Protein AF-A0A6A5A710-F1 (afdb_monomer)

Secondary structure (DSSP, 8-state):
-HHHHHHHHHHGGGGHHHHHHHHHHHHHHT-HHHHHHHTSPPPPP-SSHHHHHHHHHHHHHTHHHHHHHHHT--TTSPPPPP--HHHHHHHHHHHHHHHHHHHHHHHTT-TT--HHHHHHHHHHHHHHHHHHTT---TT-SHHHHHHHHHHHHTTS---

pLDDT: mean 78.22, std 14.39, range [37.41, 93.62]

Sequence (159 aa):
MALVVRAMTEEIDQGEWIEIVYKLSVYLRAQSNLILSMGVTCLKKTNRWLHLDMVVDFILKYNSRITSYIAHRPNNAAKPPVLTPTFWVITAAVTPAIAHMNRTFVELQDRSLIISQQRGFLDSMLTDLVVLFSIKDARTDVAGMDQLRADEFYKEEEW

Structure (mmCIF, N/CA/C/O backbone):
data_AF-A0A6A5A710-F1
#
_entry.id   AF-A0A6A5A710-F1
#
loop_
_atom_site.group_PDB
_atom_site.id
_atom_site.type_symbol
_atom_site.label_atom_id
_atom_site.label_alt_id
_atom_site.label_comp_id
_atom_site.label_asym_id
_atom_site.label_entity_id
_atom_site.label_seq_id
_atom_site.pdbx_PDB_ins_code
_atom_site.Cartn_x
_atom_site.Cartn_y
_atom_site.Cartn_z
_atom_site.occupancy
_atom_site.B_iso_or_equiv
_atom_site.auth_seq_id
_atom_site.auth_comp_id
_atom_site.auth_asym_id
_atom_site.auth_atom_id
_atom_site.pdbx_PDB_model_num
ATOM 1 N N . MET A 1 1 ? -12.874 10.243 4.323 1.00 55.41 1 MET A N 1
ATOM 2 C CA . MET A 1 1 ? -11.942 9.182 3.870 1.00 55.41 1 MET A CA 1
ATOM 3 C C . MET A 1 1 ? -10.819 9.697 2.975 1.00 55.41 1 MET A C 1
ATOM 5 O O . MET A 1 1 ? -9.692 9.641 3.427 1.00 55.41 1 MET A O 1
ATOM 9 N N . ALA A 1 2 ? -11.058 10.244 1.772 1.00 60.66 2 ALA A N 1
ATOM 10 C CA . ALA A 1 2 ? -9.966 10.640 0.856 1.00 60.66 2 ALA A CA 1
ATOM 11 C C . ALA A 1 2 ? -8.925 11.625 1.447 1.00 60.66 2 ALA A C 1
ATOM 13 O O . ALA A 1 2 ? -7.745 11.512 1.134 1.00 60.66 2 ALA A O 1
ATOM 14 N N . LEU A 1 3 ? -9.343 12.550 2.323 1.00 66.06 3 LEU A N 1
ATOM 15 C CA . LEU A 1 3 ? -8.432 13.462 3.035 1.00 66.06 3 LEU A CA 1
ATOM 16 C C . LEU A 1 3 ? -7.555 12.741 4.070 1.00 66.06 3 LEU A C 1
ATOM 18 O O . LEU A 1 3 ? -6.359 12.991 4.121 1.00 66.06 3 LEU A O 1
ATOM 22 N N . VAL A 1 4 ? -8.134 11.805 4.830 1.00 67.38 4 VAL A N 1
ATOM 23 C CA . VAL A 1 4 ? -7.413 10.983 5.820 1.00 67.38 4 VAL A CA 1
ATOM 24 C C . VAL A 1 4 ? -6.374 10.109 5.123 1.00 67.38 4 VAL A C 1
ATOM 26 O O . VAL A 1 4 ? -5.223 10.092 5.529 1.00 67.38 4 VAL A O 1
ATOM 29 N N . VAL A 1 5 ? -6.754 9.460 4.015 1.00 69.75 5 VAL A N 1
ATOM 30 C CA . VAL A 1 5 ? -5.829 8.670 3.185 1.00 69.75 5 VAL A CA 1
ATOM 31 C C . VAL A 1 5 ? -4.620 9.495 2.778 1.00 69.75 5 VAL A C 1
ATOM 33 O O . VAL A 1 5 ? -3.491 9.055 2.951 1.00 69.75 5 VAL A O 1
ATOM 36 N N . ARG A 1 6 ? -4.876 10.688 2.235 1.00 72.38 6 ARG A N 1
ATOM 37 C CA . ARG A 1 6 ? -3.834 11.572 1.735 1.00 72.38 6 ARG A CA 1
ATOM 38 C C . ARG A 1 6 ? -2.878 11.985 2.853 1.00 72.38 6 ARG A C 1
ATOM 40 O O . ARG A 1 6 ? -1.687 11.752 2.699 1.00 72.38 6 ARG A O 1
ATOM 47 N N . ALA A 1 7 ? -3.409 12.507 3.960 1.00 78.38 7 ALA A N 1
ATOM 48 C CA . ALA A 1 7 ? -2.606 12.937 5.102 1.00 78.38 7 ALA A CA 1
ATOM 49 C C . ALA A 1 7 ? -1.732 11.792 5.640 1.00 78.38 7 ALA A C 1
ATOM 51 O O . ALA A 1 7 ? -0.524 11.940 5.754 1.00 78.38 7 ALA A O 1
ATOM 52 N N . MET A 1 8 ? -2.308 10.605 5.856 1.00 77.94 8 MET A N 1
ATOM 53 C CA . MET A 1 8 ? -1.553 9.454 6.366 1.00 77.94 8 MET A CA 1
ATOM 54 C C . MET A 1 8 ? -0.466 8.982 5.393 1.00 77.94 8 MET A C 1
ATOM 56 O O . MET A 1 8 ? 0.616 8.594 5.816 1.00 77.94 8 MET A O 1
ATOM 60 N N . THR A 1 9 ? -0.733 9.007 4.084 1.00 83.19 9 THR A N 1
ATOM 61 C CA . THR A 1 9 ? 0.270 8.615 3.083 1.00 83.19 9 THR A CA 1
ATOM 62 C C . THR A 1 9 ? 1.374 9.653 2.881 1.00 83.19 9 THR A C 1
ATOM 64 O O . THR A 1 9 ? 2.449 9.279 2.428 1.00 83.19 9 THR A O 1
ATOM 67 N N . GLU A 1 10 ? 1.117 10.927 3.197 1.00 86.38 10 GLU A N 1
ATOM 68 C CA . GLU A 1 10 ? 2.117 12.005 3.173 1.00 86.38 10 GLU A CA 1
ATOM 69 C C . GLU A 1 10 ? 3.107 11.877 4.349 1.00 86.38 10 GLU A C 1
ATOM 71 O O . GLU A 1 10 ? 4.281 12.198 4.192 1.00 86.38 10 GLU A O 1
ATOM 76 N N . GLU A 1 11 ? 2.682 11.317 5.485 1.00 87.94 11 GLU A N 1
ATOM 77 C CA . GLU A 1 11 ? 3.565 11.040 6.633 1.00 87.94 11 GLU A CA 1
ATOM 78 C C . GLU A 1 11 ? 4.510 9.847 6.401 1.00 87.94 11 GLU A C 1
ATOM 80 O O . GLU A 1 11 ? 5.577 9.747 7.010 1.00 87.94 11 GLU A O 1
ATOM 85 N N . ILE A 1 12 ? 4.152 8.926 5.502 1.00 87.75 12 ILE A N 1
ATOM 86 C CA . ILE A 1 12 ? 4.991 7.768 5.179 1.00 87.75 12 ILE A CA 1
ATOM 87 C C . ILE A 1 12 ? 6.104 8.214 4.237 1.00 87.75 12 ILE A C 1
ATOM 89 O O . ILE A 1 12 ? 5.846 8.548 3.080 1.00 87.75 12 ILE A O 1
ATOM 93 N N . ASP A 1 13 ? 7.347 8.156 4.718 1.00 89.19 13 ASP A N 1
ATOM 94 C CA . ASP A 1 13 ? 8.540 8.475 3.920 1.00 89.19 13 ASP A CA 1
ATOM 95 C C . ASP A 1 13 ? 8.459 9.876 3.286 1.00 89.19 13 ASP A C 1
ATOM 97 O O . ASP A 1 13 ? 8.811 10.073 2.127 1.00 89.19 13 ASP A O 1
ATOM 101 N N . GLN A 1 14 ? 7.886 10.839 4.023 1.00 90.44 14 GLN A N 1
ATOM 102 C CA . GLN A 1 14 ? 7.651 12.216 3.559 1.00 90.44 14 GLN A CA 1
ATOM 103 C C . GLN A 1 14 ? 6.869 12.290 2.230 1.00 90.44 14 GLN A C 1
ATOM 105 O O . GLN A 1 14 ? 7.045 13.208 1.429 1.00 90.44 14 GLN A O 1
ATOM 110 N N . GLY A 1 15 ? 6.022 11.292 1.969 1.00 88.81 15 GLY A N 1
ATOM 111 C CA . GLY A 1 15 ? 5.217 11.178 0.760 1.00 88.81 15 GLY A CA 1
ATOM 112 C C . GLY A 1 15 ? 5.949 10.573 -0.443 1.00 88.81 15 GLY A C 1
ATOM 113 O O . GLY A 1 15 ? 5.307 10.312 -1.465 1.00 88.81 15 GLY A O 1
ATOM 114 N N . GLU A 1 16 ? 7.251 10.282 -0.347 1.00 91.75 16 GLU A N 1
ATOM 115 C CA . GLU A 1 16 ? 8.013 9.669 -1.443 1.00 91.75 16 GLU A CA 1
ATOM 116 C C . GLU A 1 16 ? 7.459 8.277 -1.774 1.00 91.75 16 GLU A C 1
ATOM 118 O O . GLU A 1 16 ? 7.228 7.943 -2.943 1.00 91.75 16 GLU A O 1
ATOM 123 N N . TRP A 1 17 ? 7.143 7.487 -0.745 1.00 93.25 17 TRP A N 1
ATOM 124 C CA . TRP A 1 17 ? 6.581 6.150 -0.911 1.00 93.25 17 TRP A CA 1
ATOM 125 C C . TRP A 1 17 ? 5.308 6.159 -1.769 1.00 93.25 17 TRP A C 1
ATOM 127 O O . TRP A 1 17 ? 5.219 5.429 -2.763 1.00 93.25 17 TRP A O 1
ATOM 137 N N . ILE A 1 18 ? 4.329 7.008 -1.437 1.00 90.25 18 ILE A N 1
ATOM 138 C CA . ILE A 1 18 ? 3.054 7.058 -2.164 1.00 90.25 18 ILE A CA 1
ATOM 139 C C . ILE A 1 18 ? 3.230 7.607 -3.585 1.00 90.25 18 ILE A C 1
ATOM 141 O O . ILE A 1 18 ? 2.533 7.176 -4.513 1.00 90.25 18 ILE A O 1
ATOM 145 N N . GLU A 1 19 ? 4.200 8.500 -3.798 1.00 90.56 19 GLU A N 1
ATOM 146 C CA . GLU A 1 19 ? 4.563 8.977 -5.129 1.00 90.56 19 GLU A CA 1
ATOM 147 C C . GLU A 1 19 ? 5.150 7.847 -5.992 1.00 90.56 19 GLU A C 1
ATOM 149 O O . GLU A 1 19 ? 4.766 7.696 -7.159 1.00 90.56 19 GLU A O 1
ATOM 154 N N . ILE A 1 20 ? 6.024 7.004 -5.428 1.00 92.56 20 ILE A N 1
ATOM 155 C CA . ILE A 1 20 ? 6.575 5.830 -6.118 1.00 92.56 20 ILE A CA 1
ATOM 156 C C . ILE A 1 20 ? 5.467 4.819 -6.426 1.00 92.56 20 ILE A C 1
ATOM 158 O O . ILE A 1 20 ? 5.371 4.377 -7.575 1.00 92.56 20 ILE A O 1
ATOM 162 N N . VAL A 1 21 ? 4.590 4.497 -5.463 1.00 90.75 21 VAL A N 1
ATOM 163 C CA . VAL A 1 21 ? 3.420 3.622 -5.689 1.00 90.75 21 VAL A CA 1
ATOM 164 C C . VAL A 1 21 ? 2.592 4.146 -6.865 1.00 90.75 21 VAL A C 1
ATOM 166 O O . VAL A 1 21 ? 2.212 3.391 -7.769 1.00 90.75 21 VAL A O 1
ATOM 169 N N . TYR A 1 22 ? 2.348 5.458 -6.904 1.00 87.69 22 TYR A N 1
ATOM 170 C CA . TYR A 1 22 ? 1.607 6.087 -7.987 1.00 87.69 22 TYR A CA 1
ATOM 171 C C . TYR A 1 22 ? 2.320 5.952 -9.337 1.00 87.69 22 TYR A C 1
ATOM 173 O O . TYR A 1 22 ? 1.717 5.425 -10.282 1.00 87.69 22 TYR A O 1
ATOM 181 N N . LYS A 1 23 ? 3.586 6.381 -9.430 1.00 89.38 23 LYS A N 1
ATOM 182 C CA . LYS A 1 23 ? 4.399 6.300 -10.655 1.00 89.38 23 LYS A CA 1
ATOM 183 C C . LYS A 1 23 ? 4.485 4.866 -11.167 1.00 89.38 23 LYS A C 1
ATOM 185 O O . LYS A 1 23 ? 4.325 4.638 -12.366 1.00 89.38 23 LYS A O 1
ATOM 190 N N . LEU A 1 24 ? 4.660 3.897 -10.269 1.00 89.38 24 LEU A N 1
ATOM 191 C CA . LEU A 1 24 ? 4.711 2.480 -10.611 1.00 89.38 24 LEU A CA 1
ATOM 192 C C . LEU A 1 24 ? 3.370 2.005 -11.172 1.00 89.38 24 LEU A C 1
ATOM 194 O O . LEU A 1 24 ? 3.341 1.372 -12.224 1.00 89.38 24 LEU A O 1
ATOM 198 N N . SER A 1 25 ? 2.251 2.374 -10.543 1.00 86.81 25 SER A N 1
ATOM 199 C CA . SER A 1 25 ? 0.919 2.013 -11.044 1.00 86.81 25 SER A CA 1
ATOM 200 C C . SER A 1 25 ? 0.649 2.572 -12.447 1.00 86.81 25 SER A C 1
ATOM 202 O O . SER A 1 25 ? 0.053 1.896 -13.283 1.00 86.81 25 SER A O 1
ATOM 204 N N . VAL A 1 26 ? 1.087 3.804 -12.730 1.00 84.31 26 VAL A N 1
ATOM 205 C CA . VAL A 1 26 ? 0.943 4.432 -14.052 1.00 84.31 26 VAL A CA 1
ATOM 206 C C . VAL A 1 26 ? 1.835 3.733 -15.069 1.00 84.31 26 VAL A C 1
ATOM 208 O O . VAL A 1 26 ? 1.355 3.371 -16.142 1.00 84.31 26 VAL A O 1
ATOM 211 N N . TYR A 1 27 ? 3.096 3.487 -14.708 1.00 86.94 27 TYR A N 1
ATOM 212 C CA . TYR A 1 27 ? 4.042 2.770 -15.551 1.00 86.94 27 TYR A CA 1
ATOM 213 C C . TYR A 1 27 ? 3.497 1.395 -15.946 1.00 86.94 27 TYR A C 1
ATOM 215 O O . TYR A 1 27 ? 3.396 1.108 -17.133 1.00 86.94 27 TYR A O 1
ATOM 223 N N . LEU A 1 28 ? 3.070 0.578 -14.976 1.00 85.19 28 LEU A N 1
ATOM 224 C CA . LEU A 1 28 ? 2.581 -0.785 -15.211 1.00 85.19 28 LEU A CA 1
ATOM 225 C C . LEU A 1 28 ? 1.329 -0.830 -16.097 1.00 85.19 28 LEU A C 1
ATOM 227 O O . LEU A 1 28 ? 1.221 -1.715 -16.942 1.00 85.19 28 LEU A O 1
ATOM 231 N N . ARG A 1 29 ? 0.411 0.139 -15.974 1.00 80.25 29 ARG A N 1
ATOM 232 C CA . ARG A 1 29 ? -0.766 0.235 -16.861 1.00 80.25 29 ARG A CA 1
ATOM 233 C C . ARG A 1 29 ? -0.390 0.455 -18.322 1.00 80.25 29 ARG A C 1
ATOM 235 O O . ARG A 1 29 ? -1.109 -0.005 -19.201 1.00 80.25 29 ARG A O 1
ATOM 242 N N . ALA A 1 30 ? 0.713 1.153 -18.577 1.00 81.69 30 ALA A N 1
ATOM 243 C CA . ALA A 1 30 ? 1.210 1.372 -19.929 1.00 81.69 30 ALA A CA 1
ATOM 244 C C . ALA A 1 30 ? 1.914 0.130 -20.516 1.00 81.69 30 ALA A C 1
ATOM 246 O O . ALA A 1 30 ? 2.214 0.112 -21.706 1.00 81.69 30 ALA A O 1
ATOM 247 N N . GLN A 1 31 ? 2.168 -0.915 -19.716 1.00 80.31 31 GLN A N 1
ATOM 248 C CA . GLN A 1 31 ? 2.871 -2.131 -20.139 1.00 80.31 31 GLN A CA 1
ATOM 249 C C . GLN A 1 31 ? 1.893 -3.271 -20.459 1.00 80.31 31 GLN A C 1
ATOM 251 O O . GLN A 1 31 ? 1.806 -4.256 -19.725 1.00 80.31 31 GLN A O 1
ATOM 256 N N . SER A 1 32 ? 1.173 -3.174 -21.579 1.00 72.38 32 SER A N 1
ATOM 257 C CA . SER A 1 32 ? 0.207 -4.198 -22.022 1.00 72.38 32 SER A CA 1
ATOM 258 C C . SER A 1 32 ? 0.800 -5.613 -22.077 1.00 72.38 32 SER A C 1
ATOM 260 O O . SER A 1 32 ? 0.160 -6.560 -21.630 1.00 72.38 32 SER A O 1
ATOM 262 N N . ASN A 1 33 ? 2.046 -5.758 -22.534 1.00 72.31 33 ASN A N 1
ATOM 263 C CA . ASN A 1 33 ? 2.741 -7.049 -22.614 1.00 72.31 33 ASN A CA 1
ATOM 264 C C . ASN A 1 33 ? 2.941 -7.710 -21.244 1.00 72.31 33 ASN A C 1
ATOM 266 O O . ASN A 1 33 ? 2.800 -8.923 -21.112 1.00 72.31 33 ASN A O 1
ATOM 270 N N . LEU A 1 34 ? 3.247 -6.915 -20.218 1.00 76.31 34 LEU A N 1
ATOM 271 C CA . LEU A 1 34 ? 3.421 -7.402 -18.853 1.00 76.31 34 LEU A CA 1
ATOM 272 C C . LEU A 1 34 ? 2.077 -7.820 -18.236 1.00 76.31 34 LEU A C 1
ATOM 274 O O . LEU A 1 34 ? 1.983 -8.822 -17.538 1.00 76.31 34 LEU A O 1
ATOM 278 N N . ILE A 1 35 ? 1.021 -7.062 -18.514 1.00 74.75 35 ILE A N 1
ATOM 279 C CA . ILE A 1 35 ? -0.342 -7.353 -18.057 1.00 74.75 35 ILE A CA 1
ATOM 280 C C . ILE A 1 35 ? -0.874 -8.642 -18.700 1.00 74.75 35 ILE A C 1
ATOM 282 O O . ILE A 1 35 ? -1.401 -9.505 -17.996 1.00 74.75 35 ILE A O 1
ATOM 286 N N . LEU A 1 36 ? -0.639 -8.826 -20.003 1.00 72.25 36 LEU A N 1
ATOM 287 C CA . LEU A 1 36 ? -0.967 -10.057 -20.725 1.00 72.25 36 LEU A CA 1
ATOM 288 C C . LEU A 1 36 ? -0.168 -11.261 -20.213 1.00 72.25 36 LEU A C 1
ATOM 290 O O . LEU A 1 36 ? -0.757 -12.307 -19.957 1.00 72.25 36 LEU A O 1
ATOM 294 N N . SER A 1 37 ? 1.147 -11.121 -20.007 1.00 74.62 37 SER A N 1
ATOM 295 C CA . SER A 1 37 ? 1.984 -12.223 -19.505 1.00 74.62 37 SER A CA 1
ATOM 296 C C . SER A 1 37 ? 1.649 -12.619 -18.068 1.00 74.62 37 SER A C 1
ATOM 298 O O . SER A 1 37 ? 1.811 -13.776 -17.681 1.00 74.62 37 SER A O 1
ATOM 300 N N . MET A 1 38 ? 1.149 -11.675 -17.268 1.00 76.19 38 MET A N 1
ATOM 301 C CA . MET A 1 38 ? 0.673 -11.955 -15.922 1.00 76.19 38 MET A CA 1
ATOM 302 C C . MET A 1 38 ? -0.754 -12.516 -15.879 1.00 76.19 38 MET A C 1
ATOM 304 O O . MET A 1 38 ? -1.123 -13.071 -14.847 1.00 76.19 38 MET A O 1
ATOM 308 N N . GLY A 1 39 ? -1.532 -12.418 -16.964 1.00 72.88 39 GLY A N 1
ATOM 309 C CA . GLY A 1 39 ? -2.922 -12.885 -17.015 1.00 72.88 39 GLY A CA 1
ATOM 310 C C . GLY A 1 39 ? -3.860 -12.103 -16.089 1.00 72.88 39 GLY A C 1
ATOM 311 O O . GLY A 1 39 ? -4.846 -12.647 -15.598 1.00 72.88 39 GLY A O 1
ATOM 312 N N . VAL A 1 40 ? -3.539 -10.840 -15.801 1.00 71.38 40 VAL A N 1
ATOM 313 C CA . VAL A 1 40 ? -4.248 -10.001 -14.820 1.00 71.38 40 VAL A CA 1
ATOM 314 C C . VAL A 1 40 ? -4.591 -8.651 -15.414 1.00 71.38 40 VAL A C 1
ATOM 316 O O . VAL A 1 40 ? -3.917 -8.189 -16.321 1.00 71.38 40 VAL A O 1
ATOM 319 N N . THR A 1 41 ? -5.603 -7.973 -14.875 1.00 73.38 41 THR A N 1
ATOM 320 C CA . THR A 1 41 ? -5.883 -6.574 -15.229 1.00 73.38 41 THR A CA 1
ATOM 321 C C . THR A 1 41 ? -5.131 -5.647 -14.278 1.00 73.38 41 THR A C 1
ATOM 323 O O . THR A 1 41 ? -5.262 -5.777 -13.062 1.00 73.38 41 THR A O 1
ATOM 326 N N . CYS A 1 42 ? -4.361 -4.689 -14.807 1.00 67.44 42 CYS A N 1
ATOM 327 C CA . CYS A 1 42 ? -3.736 -3.671 -13.962 1.00 67.44 42 CYS A CA 1
ATOM 328 C C . CYS A 1 42 ? -4.807 -2.770 -13.338 1.00 67.44 42 CYS A C 1
ATOM 330 O O . CYS A 1 42 ? -5.653 -2.213 -14.043 1.00 67.44 42 CYS A O 1
ATOM 332 N N . LEU A 1 43 ? -4.755 -2.589 -12.021 1.00 67.38 43 LEU A N 1
ATOM 333 C CA . LEU A 1 43 ? -5.764 -1.833 -11.285 1.00 67.38 43 LEU A CA 1
ATOM 334 C C . LEU A 1 43 ? -5.743 -0.349 -11.666 1.00 67.38 43 LEU A C 1
ATOM 336 O O . LEU A 1 43 ? -4.699 0.305 -11.618 1.00 67.38 43 LEU A O 1
ATOM 340 N N . LYS A 1 44 ? -6.905 0.211 -12.026 1.00 64.62 44 LYS A N 1
ATOM 341 C CA . LYS A 1 44 ? -7.092 1.656 -12.249 1.00 64.62 44 LYS A CA 1
ATOM 342 C C . LYS A 1 44 ? -7.056 2.415 -10.922 1.00 64.62 44 LYS A C 1
ATOM 344 O O . LYS A 1 44 ? -7.584 1.951 -9.912 1.00 64.62 44 LYS A O 1
ATOM 349 N N . LYS A 1 45 ? -6.460 3.610 -10.941 1.00 56.47 45 LYS A N 1
ATOM 350 C CA . LYS A 1 45 ? -6.448 4.505 -9.781 1.00 56.47 45 LYS A CA 1
ATOM 351 C C . LYS A 1 45 ? -7.867 4.996 -9.511 1.00 56.47 45 LYS A C 1
ATOM 353 O O . LYS A 1 45 ? -8.503 5.559 -10.398 1.00 56.47 45 LYS A O 1
ATOM 358 N N . THR A 1 46 ? -8.296 4.885 -8.260 1.00 56.50 46 THR A N 1
ATOM 359 C CA . THR A 1 46 ? -9.220 5.852 -7.665 1.00 56.50 46 THR A CA 1
ATOM 360 C C . THR A 1 46 ? -8.640 6.296 -6.318 1.00 56.50 46 THR A C 1
ATOM 362 O O . THR A 1 46 ? -7.840 5.580 -5.720 1.00 56.50 46 THR A O 1
ATOM 365 N N . ASN A 1 47 ? -8.969 7.504 -5.855 1.00 54.81 47 ASN A N 1
ATOM 366 C CA . ASN A 1 47 ? -8.407 8.111 -4.634 1.00 54.81 47 ASN A CA 1
ATOM 367 C C . ASN A 1 47 ? -9.031 7.550 -3.337 1.00 54.81 47 ASN A C 1
ATOM 369 O O . ASN A 1 47 ? -9.261 8.286 -2.379 1.00 54.81 47 ASN A O 1
ATOM 373 N N . ARG A 1 48 ? -9.392 6.266 -3.320 1.00 66.62 48 ARG A N 1
ATOM 374 C CA . ARG A 1 48 ? -10.054 5.610 -2.186 1.00 66.62 48 ARG A CA 1
ATOM 375 C C . ARG A 1 48 ? -9.074 4.643 -1.522 1.00 66.62 48 ARG A C 1
ATOM 377 O O . ARG A 1 48 ? -8.347 3.954 -2.228 1.00 66.62 48 ARG A O 1
ATOM 384 N N . TRP A 1 49 ? -9.088 4.575 -0.190 1.00 72.44 49 TRP A N 1
ATOM 385 C CA . TRP A 1 49 ? -8.234 3.685 0.620 1.00 72.44 49 TRP A CA 1
ATOM 386 C C . TRP A 1 49 ? -8.283 2.226 0.139 1.00 72.44 49 TRP A C 1
ATOM 388 O O . TRP A 1 49 ? -7.248 1.591 -0.043 1.00 72.44 49 TRP A O 1
ATOM 398 N N . LEU A 1 50 ? -9.480 1.758 -0.232 1.00 73.94 50 LEU A N 1
ATOM 399 C CA . LEU A 1 50 ? -9.703 0.439 -0.826 1.00 73.94 50 LEU A CA 1
ATOM 400 C C . LEU A 1 50 ? -8.877 0.203 -2.097 1.00 73.94 50 LEU A C 1
ATOM 402 O O . LEU A 1 50 ? -8.364 -0.882 -2.322 1.00 73.94 50 LEU A O 1
ATOM 406 N N . HIS A 1 51 ? -8.712 1.224 -2.936 1.00 78.31 51 HIS A N 1
ATOM 407 C CA . HIS A 1 51 ? -7.900 1.089 -4.141 1.00 78.31 51 HIS A CA 1
ATOM 408 C C . HIS A 1 51 ? -6.406 1.130 -3.852 1.00 78.31 51 HIS A C 1
ATOM 410 O O . HIS A 1 51 ? -5.653 0.488 -4.579 1.00 78.31 51 HIS A O 1
ATOM 416 N N . LEU A 1 52 ? -5.974 1.886 -2.839 1.00 83.94 52 LEU A N 1
ATOM 417 C CA . LEU A 1 52 ? -4.573 1.885 -2.428 1.00 83.94 52 LEU A CA 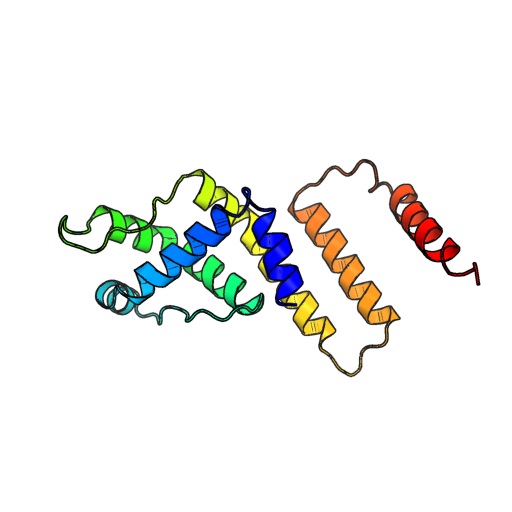1
ATOM 418 C C . LEU A 1 52 ? -4.159 0.476 -1.997 1.00 83.94 52 LEU A C 1
ATOM 420 O O . LEU A 1 52 ? -3.171 -0.032 -2.510 1.00 83.94 52 LEU A O 1
ATOM 424 N N . ASP A 1 53 ? -4.974 -0.164 -1.164 1.00 85.06 53 ASP A N 1
ATOM 425 C CA . ASP A 1 53 ? -4.804 -1.547 -0.699 1.00 85.06 53 ASP A CA 1
ATOM 426 C C . ASP A 1 53 ? -4.681 -2.549 -1.838 1.00 85.06 53 ASP A C 1
ATOM 428 O O . ASP A 1 53 ? -3.677 -3.240 -1.963 1.00 85.06 53 ASP A O 1
ATOM 432 N N . MET A 1 54 ? -5.640 -2.534 -2.769 1.00 85.00 54 MET A N 1
ATOM 433 C CA . MET A 1 54 ? -5.583 -3.405 -3.940 1.00 85.00 54 MET A CA 1
ATOM 434 C C . MET A 1 54 ? -4.306 -3.178 -4.768 1.00 85.00 54 MET A C 1
ATOM 436 O O . MET A 1 54 ? -3.752 -4.123 -5.326 1.00 85.00 54 MET A O 1
ATOM 440 N N . VAL A 1 55 ? -3.843 -1.927 -4.890 1.00 86.75 55 VAL A N 1
ATOM 441 C CA . VAL A 1 55 ? -2.626 -1.595 -5.645 1.00 86.75 55 VAL A CA 1
ATOM 442 C C . VAL A 1 55 ? -1.373 -2.098 -4.931 1.00 86.75 55 VAL A C 1
ATOM 444 O O . VAL A 1 55 ? -0.519 -2.687 -5.595 1.00 86.75 55 VAL A O 1
ATOM 447 N N . VAL A 1 56 ? -1.242 -1.884 -3.621 1.00 89.75 56 VAL A N 1
ATOM 448 C CA . VAL A 1 56 ? -0.061 -2.338 -2.867 1.00 89.75 56 VAL A CA 1
ATOM 449 C C . VAL A 1 56 ? -0.028 -3.862 -2.745 1.00 89.75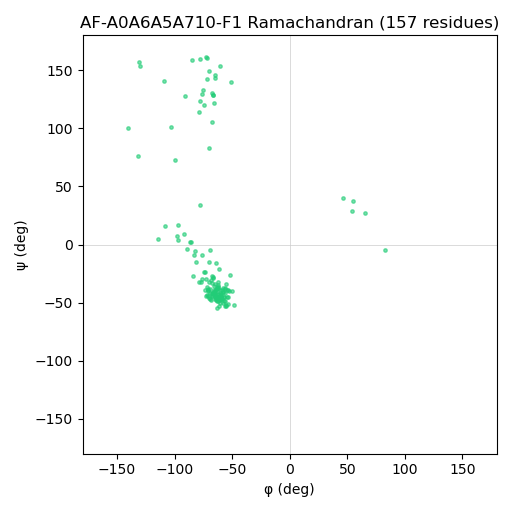 56 VAL A C 1
ATOM 451 O O . VAL A 1 56 ? 1.029 -4.450 -2.971 1.00 89.75 56 VAL A O 1
ATOM 454 N N . ASP A 1 57 ? -1.181 -4.510 -2.550 1.00 89.12 57 ASP A N 1
ATOM 455 C CA . ASP A 1 57 ? -1.310 -5.970 -2.572 1.00 89.12 57 ASP A CA 1
ATOM 456 C C . ASP A 1 57 ? -0.901 -6.539 -3.938 1.00 89.12 57 ASP A C 1
ATOM 458 O O . ASP A 1 57 ? -0.082 -7.453 -4.026 1.00 89.12 57 ASP A O 1
ATOM 462 N N . PHE A 1 58 ? -1.366 -5.928 -5.035 1.00 88.50 58 PHE A N 1
ATOM 463 C CA . PHE A 1 58 ? -0.939 -6.302 -6.384 1.00 88.50 58 PHE A CA 1
ATOM 464 C C . PHE A 1 58 ? 0.580 -6.167 -6.573 1.00 88.50 58 PHE A C 1
ATOM 466 O O . PHE A 1 58 ? 1.219 -7.072 -7.118 1.00 88.50 58 PHE A O 1
ATOM 473 N N . ILE A 1 59 ? 1.166 -5.045 -6.142 1.00 90.12 59 ILE A N 1
ATOM 474 C CA . ILE A 1 59 ? 2.606 -4.779 -6.265 1.00 90.12 59 ILE A CA 1
ATOM 475 C C . ILE A 1 59 ? 3.418 -5.829 -5.499 1.00 90.12 59 ILE A C 1
ATOM 477 O O . ILE A 1 59 ? 4.393 -6.349 -6.043 1.00 90.12 59 ILE A O 1
ATOM 481 N N . LEU A 1 60 ? 3.009 -6.180 -4.277 1.00 91.50 60 LEU A N 1
ATOM 482 C CA . LEU A 1 60 ? 3.680 -7.204 -3.476 1.00 91.50 60 LEU A CA 1
ATOM 483 C C . LEU A 1 60 ? 3.512 -8.597 -4.081 1.00 91.50 60 LEU A C 1
ATOM 485 O O . LEU A 1 60 ? 4.503 -9.303 -4.284 1.00 91.50 60 LEU A O 1
ATOM 489 N N . LYS A 1 61 ? 2.282 -8.968 -4.447 1.00 90.69 61 LYS A N 1
ATOM 490 C CA . LYS A 1 61 ? 1.954 -10.270 -5.040 1.00 90.69 61 LYS A CA 1
ATOM 491 C C . LYS A 1 61 ? 2.755 -10.560 -6.307 1.00 90.69 61 LYS A C 1
ATOM 493 O O . LYS A 1 61 ? 3.151 -11.701 -6.539 1.00 90.69 61 LYS A O 1
ATOM 498 N N . TYR A 1 62 ? 3.005 -9.538 -7.124 1.00 89.62 62 TYR A N 1
ATOM 499 C CA . TYR A 1 62 ? 3.718 -9.670 -8.396 1.00 89.62 62 TYR A CA 1
ATOM 500 C C . TYR A 1 62 ? 5.133 -9.078 -8.386 1.00 89.62 62 TYR A C 1
ATOM 502 O O . TYR A 1 62 ? 5.718 -8.917 -9.460 1.00 89.62 62 TYR A O 1
ATOM 510 N N . ASN A 1 63 ? 5.715 -8.805 -7.210 1.00 90.44 63 ASN A N 1
ATOM 511 C CA . ASN A 1 63 ? 7.023 -8.152 -7.067 1.00 90.44 63 ASN A CA 1
ATOM 512 C C . ASN A 1 63 ? 8.100 -8.794 -7.960 1.00 90.44 63 ASN A C 1
ATOM 514 O O . ASN A 1 63 ? 8.719 -8.108 -8.773 1.00 90.44 63 ASN A O 1
ATOM 518 N N . SER A 1 64 ? 8.279 -10.116 -7.889 1.00 88.56 64 SER A N 1
ATOM 519 C CA . SER A 1 64 ? 9.314 -10.818 -8.665 1.00 88.56 64 SER A CA 1
ATOM 520 C C . SER A 1 64 ? 9.168 -10.611 -10.177 1.00 88.56 64 SER A C 1
ATOM 522 O O . SER A 1 64 ? 10.155 -10.378 -10.877 1.00 88.56 64 SER A O 1
ATOM 524 N N . ARG A 1 65 ? 7.931 -10.636 -10.687 1.00 88.06 65 ARG A N 1
ATOM 525 C CA . ARG A 1 65 ? 7.629 -10.427 -12.110 1.00 88.06 65 ARG A CA 1
ATOM 526 C C . ARG A 1 65 ? 7.833 -8.975 -12.520 1.00 88.06 65 ARG A C 1
ATOM 528 O O . ARG A 1 65 ? 8.428 -8.726 -13.563 1.00 88.06 65 ARG A O 1
ATOM 535 N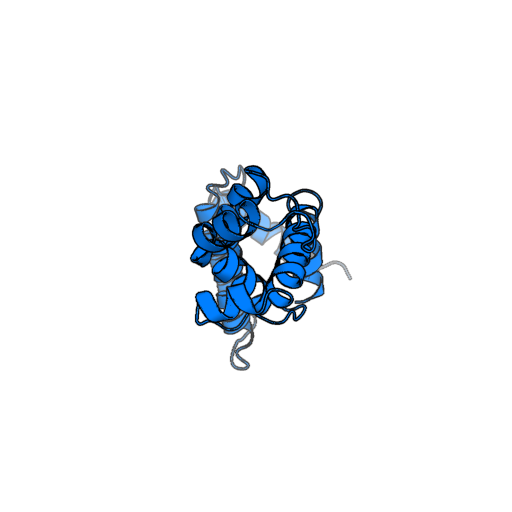 N . ILE A 1 66 ? 7.378 -8.030 -11.696 1.00 88.69 66 ILE A N 1
ATOM 536 C CA . ILE A 1 66 ? 7.553 -6.590 -11.921 1.00 88.69 66 ILE A CA 1
ATOM 537 C C . ILE A 1 66 ? 9.045 -6.244 -11.963 1.00 88.69 66 ILE A C 1
ATOM 539 O O . ILE A 1 66 ? 9.506 -5.624 -12.921 1.00 88.69 66 ILE A O 1
ATOM 543 N N . THR A 1 67 ? 9.807 -6.696 -10.968 1.00 89.38 67 THR A N 1
ATOM 544 C CA . THR A 1 67 ? 11.247 -6.442 -10.854 1.00 89.38 67 THR A CA 1
ATOM 545 C C . THR A 1 67 ? 12.018 -7.075 -12.012 1.00 89.38 67 THR A C 1
ATOM 547 O O . THR A 1 67 ? 12.834 -6.401 -12.641 1.00 89.38 67 THR A O 1
ATOM 550 N N . SER A 1 68 ? 11.708 -8.326 -12.372 1.00 89.06 68 SER A N 1
ATOM 551 C CA . SER A 1 68 ? 12.323 -8.987 -13.530 1.00 89.06 68 SER A CA 1
ATOM 552 C C . SER A 1 68 ? 12.013 -8.260 -14.842 1.00 89.06 68 SER A C 1
ATOM 554 O O . SER A 1 68 ? 12.921 -7.998 -15.630 1.00 89.06 68 SER A O 1
ATOM 556 N N . TYR A 1 69 ? 10.761 -7.854 -15.065 1.00 87.00 69 TYR A N 1
ATOM 557 C CA . TYR A 1 69 ? 10.377 -7.103 -16.262 1.00 87.00 69 TYR A CA 1
ATOM 558 C C . TYR A 1 69 ? 11.099 -5.753 -16.356 1.00 87.00 69 TYR A C 1
ATOM 560 O O . TYR A 1 69 ? 11.587 -5.374 -17.418 1.00 87.00 69 TYR A O 1
ATOM 568 N N . ILE A 1 70 ? 11.201 -5.031 -15.237 1.00 88.50 70 ILE A N 1
ATOM 569 C CA . ILE A 1 70 ? 11.909 -3.747 -15.160 1.00 88.50 70 ILE A CA 1
ATOM 570 C C . ILE A 1 70 ? 13.404 -3.909 -15.460 1.00 88.50 70 ILE A C 1
ATOM 572 O O . ILE A 1 70 ? 13.978 -3.026 -16.106 1.00 88.50 70 ILE A O 1
ATOM 576 N N . ALA A 1 71 ? 14.018 -5.007 -15.010 1.00 87.38 71 ALA A N 1
ATOM 577 C CA . ALA A 1 71 ? 15.431 -5.308 -15.230 1.00 87.38 71 ALA A CA 1
ATOM 578 C C . ALA A 1 71 ? 15.740 -5.687 -16.689 1.00 87.38 71 ALA A C 1
ATOM 580 O O . ALA A 1 71 ? 16.760 -5.261 -17.221 1.00 87.38 71 ALA A O 1
ATOM 581 N N . HIS A 1 72 ? 14.846 -6.428 -17.349 1.00 87.06 72 HIS A N 1
ATOM 582 C CA . HIS A 1 72 ? 15.024 -6.897 -18.732 1.00 87.06 72 HIS A CA 1
ATOM 583 C C . HIS A 1 72 ? 14.435 -5.953 -19.789 1.00 87.06 72 HIS A C 1
ATOM 585 O O . HIS A 1 72 ? 14.333 -6.315 -20.964 1.00 87.06 72 HIS A O 1
ATOM 591 N N . ARG A 1 73 ? 14.009 -4.747 -19.399 1.00 83.12 73 ARG A N 1
ATOM 592 C CA . ARG A 1 73 ? 13.427 -3.794 -20.345 1.00 83.12 73 ARG A CA 1
ATOM 593 C C . ARG A 1 73 ? 14.473 -3.349 -21.381 1.00 83.12 73 ARG A C 1
ATOM 595 O O . ARG A 1 73 ? 15.630 -3.126 -21.020 1.00 83.12 73 ARG A O 1
ATOM 602 N N . PRO A 1 74 ? 14.080 -3.133 -22.644 1.00 79.50 74 PRO A N 1
ATOM 603 C CA . PRO A 1 74 ? 14.984 -2.561 -23.629 1.00 79.50 74 PRO A CA 1
ATOM 604 C C . PRO A 1 74 ? 15.258 -1.079 -23.314 1.00 79.50 74 PRO A C 1
ATOM 606 O O . PRO A 1 74 ? 14.406 -0.374 -22.772 1.00 79.50 74 PRO A O 1
ATOM 609 N N . ASN A 1 75 ? 16.450 -0.587 -23.663 1.00 76.69 75 ASN A N 1
ATOM 610 C CA . ASN A 1 75 ? 16.914 0.765 -23.304 1.00 76.69 75 ASN A CA 1
ATOM 611 C C . ASN A 1 75 ? 16.054 1.908 -23.872 1.00 76.69 75 ASN A C 1
ATOM 613 O O . ASN A 1 75 ? 16.087 3.017 -23.347 1.00 76.69 75 ASN A O 1
ATOM 617 N N . ASN A 1 76 ? 15.292 1.646 -24.934 1.00 76.12 76 ASN A N 1
ATOM 618 C CA . ASN A 1 76 ? 14.381 2.596 -25.574 1.00 76.12 76 ASN A CA 1
ATOM 619 C C . ASN A 1 76 ? 12.959 2.587 -24.980 1.00 76.12 76 ASN A C 1
ATOM 621 O O . ASN A 1 76 ? 12.1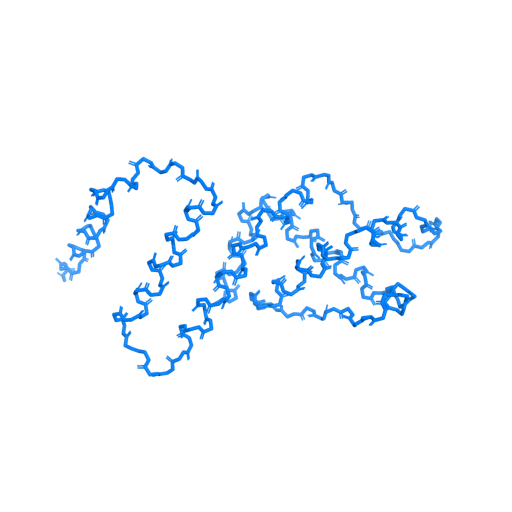19 3.374 -25.415 1.00 76.12 76 ASN A O 1
ATOM 625 N N . ALA A 1 77 ? 12.661 1.703 -24.023 1.00 77.88 77 ALA A N 1
ATOM 626 C CA . ALA A 1 77 ? 11.366 1.675 -23.355 1.00 77.88 77 ALA A CA 1
ATOM 627 C C . ALA A 1 77 ? 11.198 2.855 -22.385 1.00 77.88 77 ALA A C 1
ATOM 629 O O . ALA A 1 77 ? 12.167 3.461 -21.921 1.00 77.88 77 ALA A O 1
ATOM 630 N N . ALA A 1 78 ? 9.942 3.143 -22.030 1.0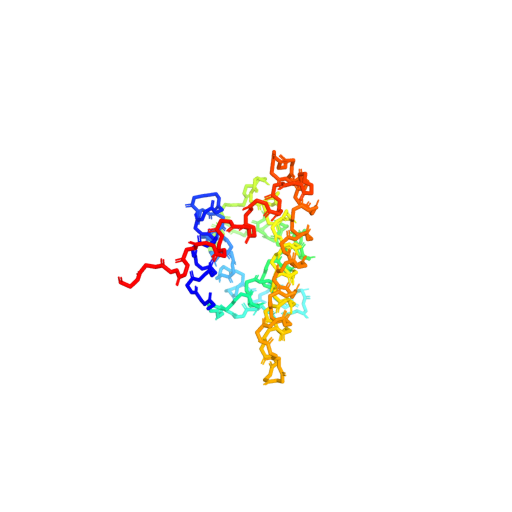0 81.00 78 ALA A N 1
ATOM 631 C CA . ALA A 1 78 ? 9.622 4.099 -20.976 1.00 81.00 78 ALA A CA 1
ATOM 632 C C . ALA A 1 78 ? 10.407 3.776 -19.692 1.00 81.00 78 ALA A C 1
ATOM 634 O O . ALA A 1 78 ? 10.575 2.612 -19.317 1.00 81.00 78 ALA A O 1
ATOM 635 N N . LYS A 1 79 ? 10.896 4.812 -19.008 1.00 84.88 79 LYS A N 1
ATOM 636 C CA . LYS A 1 79 ? 11.692 4.635 -17.792 1.00 84.88 79 LYS A CA 1
ATOM 637 C C . LYS A 1 79 ? 10.762 4.324 -16.604 1.00 84.88 79 LYS A C 1
ATOM 639 O O . LYS A 1 79 ? 9.867 5.124 -16.332 1.00 84.88 79 LYS A O 1
ATOM 644 N N . PRO A 1 80 ? 10.950 3.197 -15.894 1.00 86.94 80 PRO A N 1
ATOM 645 C CA . PRO A 1 80 ? 10.210 2.906 -14.675 1.00 86.94 80 PRO A CA 1
ATOM 646 C C . PRO A 1 80 ? 10.675 3.812 -13.527 1.00 86.94 80 PRO A C 1
ATOM 648 O O . PRO A 1 80 ? 11.790 4.347 -13.582 1.00 86.94 80 PRO A O 1
ATOM 651 N N . PRO A 1 81 ? 9.859 3.971 -12.471 1.00 90.00 81 PRO A N 1
ATOM 652 C CA . PRO A 1 81 ? 10.329 4.583 -11.234 1.00 90.00 81 PRO A CA 1
ATOM 653 C C . PRO A 1 81 ? 11.476 3.768 -10.625 1.00 90.00 81 PRO A C 1
ATOM 655 O O . PRO A 1 81 ? 11.590 2.559 -10.842 1.00 90.00 81 PRO A O 1
ATOM 658 N N . VAL A 1 82 ? 12.326 4.440 -9.851 1.00 88.25 82 VAL A N 1
ATOM 659 C CA . VAL A 1 82 ? 13.378 3.778 -9.077 1.00 88.25 82 VAL A CA 1
ATOM 660 C C . VAL A 1 82 ? 12.720 3.093 -7.882 1.00 88.25 82 VAL A C 1
ATOM 662 O O . VAL A 1 82 ? 12.072 3.753 -7.077 1.00 88.25 82 VAL A O 1
ATOM 665 N N . LEU A 1 83 ? 12.865 1.771 -7.788 1.00 89.81 83 LEU A N 1
ATOM 666 C CA . LEU A 1 83 ? 12.341 0.976 -6.678 1.00 89.81 83 LEU A CA 1
ATOM 667 C C . LEU A 1 83 ? 13.500 0.633 -5.745 1.00 89.81 83 LEU A C 1
ATOM 669 O O . LEU A 1 83 ? 14.316 -0.237 -6.052 1.00 89.81 83 LEU A O 1
ATOM 673 N N . THR A 1 84 ? 13.606 1.359 -4.637 1.00 90.12 84 THR A N 1
ATOM 674 C CA . THR A 1 84 ? 14.649 1.139 -3.630 1.00 90.12 84 THR A CA 1
ATOM 675 C C . THR A 1 84 ? 14.308 -0.068 -2.745 1.00 90.12 84 THR A C 1
ATOM 677 O O . THR A 1 84 ? 13.141 -0.452 -2.639 1.00 90.12 84 THR A O 1
ATOM 680 N N . PRO A 1 85 ? 15.290 -0.683 -2.061 1.00 90.56 85 PRO A N 1
ATOM 681 C CA . PRO A 1 85 ? 14.999 -1.664 -1.014 1.00 90.56 85 PRO A CA 1
ATOM 682 C C . PRO A 1 85 ? 14.043 -1.109 0.054 1.00 90.56 85 PRO A C 1
ATOM 684 O O . PRO A 1 85 ? 13.114 -1.800 0.463 1.00 90.56 85 PRO A O 1
ATOM 687 N N . THR A 1 86 ? 14.216 0.163 0.432 1.00 91.31 86 THR A N 1
ATOM 688 C CA . THR A 1 86 ? 13.344 0.882 1.372 1.00 91.31 86 THR A CA 1
ATOM 689 C C . THR A 1 86 ? 11.890 0.902 0.906 1.00 91.31 86 THR A C 1
ATOM 691 O O . THR A 1 86 ? 11.006 0.565 1.687 1.00 91.31 86 THR A O 1
ATOM 694 N N . PHE A 1 87 ? 11.631 1.186 -0.376 1.00 93.62 87 PHE A N 1
ATOM 695 C CA . PHE A 1 87 ? 10.279 1.145 -0.939 1.00 93.62 87 PHE A CA 1
ATOM 696 C C . PHE A 1 87 ? 9.597 -0.211 -0.705 1.00 93.62 87 PHE A C 1
ATOM 698 O O . PHE A 1 87 ? 8.432 -0.260 -0.303 1.00 93.62 87 PHE A O 1
ATOM 705 N N . TRP A 1 88 ? 10.311 -1.317 -0.931 1.00 93.25 88 TRP A N 1
ATOM 706 C CA . TRP A 1 88 ? 9.760 -2.660 -0.734 1.00 93.25 88 TRP A CA 1
ATOM 707 C C . TRP A 1 88 ? 9.487 -2.965 0.734 1.00 93.25 88 TRP A C 1
ATOM 709 O O . TRP A 1 88 ? 8.435 -3.522 1.045 1.00 93.25 88 TRP A O 1
ATOM 719 N N . VAL A 1 89 ? 10.399 -2.569 1.624 1.00 92.19 89 VAL A N 1
ATOM 720 C CA . VAL A 1 89 ? 10.234 -2.738 3.073 1.00 92.19 89 VAL A CA 1
ATOM 721 C C . VAL A 1 89 ? 9.019 -1.959 3.573 1.00 92.19 89 VAL A C 1
ATOM 723 O O . VAL A 1 89 ? 8.162 -2.541 4.234 1.00 92.19 89 VAL A O 1
ATOM 726 N N . ILE A 1 90 ? 8.890 -0.682 3.202 1.00 92.25 90 ILE A N 1
ATOM 727 C CA . ILE A 1 90 ? 7.747 0.156 3.588 1.00 92.25 90 ILE A CA 1
ATOM 728 C C . ILE A 1 90 ? 6.446 -0.424 3.032 1.00 92.25 90 ILE A C 1
ATOM 730 O O . ILE A 1 90 ? 5.478 -0.581 3.771 1.00 92.25 90 ILE A O 1
ATOM 734 N N . THR A 1 91 ? 6.424 -0.808 1.752 1.00 93.00 91 THR A N 1
ATOM 735 C CA . THR A 1 91 ? 5.225 -1.391 1.131 1.00 93.00 91 THR A CA 1
ATOM 736 C C . THR A 1 91 ? 4.796 -2.667 1.856 1.00 93.00 91 THR A C 1
ATOM 738 O O . THR A 1 91 ? 3.614 -2.825 2.159 1.00 93.00 91 THR A O 1
ATOM 741 N N . ALA A 1 92 ? 5.737 -3.554 2.191 1.00 91.00 92 ALA A N 1
ATOM 742 C CA . ALA A 1 92 ? 5.450 -4.775 2.940 1.00 91.00 92 ALA A CA 1
ATOM 743 C C . ALA A 1 92 ? 4.952 -4.490 4.368 1.00 91.00 92 ALA A C 1
ATOM 745 O O . ALA A 1 92 ? 4.020 -5.149 4.820 1.00 91.00 92 ALA A O 1
ATOM 746 N N . ALA A 1 93 ? 5.528 -3.500 5.054 1.00 89.69 93 ALA A N 1
ATOM 747 C CA . ALA A 1 93 ? 5.149 -3.139 6.420 1.00 89.69 93 ALA A CA 1
ATOM 748 C C . ALA A 1 93 ? 3.769 -2.466 6.502 1.00 89.69 93 ALA A C 1
ATOM 750 O O . ALA A 1 93 ? 2.992 -2.737 7.412 1.00 89.69 93 ALA A O 1
ATOM 751 N N . VAL A 1 94 ? 3.447 -1.594 5.546 1.00 88.88 94 VAL A N 1
ATOM 752 C CA . VAL A 1 94 ? 2.223 -0.782 5.566 1.00 88.88 94 VAL A CA 1
ATOM 753 C C . VAL A 1 94 ? 1.011 -1.544 5.013 1.00 88.88 94 VAL A C 1
ATOM 755 O O . VAL A 1 94 ? -0.118 -1.271 5.420 1.00 88.88 94 VAL A O 1
ATOM 758 N N . THR A 1 95 ? 1.206 -2.524 4.123 1.00 89.50 95 THR A N 1
ATOM 759 C CA . THR A 1 95 ? 0.091 -3.249 3.476 1.00 89.50 95 THR A CA 1
ATOM 760 C C . THR A 1 95 ? -0.887 -3.897 4.471 1.00 89.50 95 THR A C 1
ATOM 762 O O . THR A 1 95 ? -2.085 -3.645 4.343 1.00 89.50 95 THR A O 1
ATOM 765 N N . PRO A 1 96 ? -0.450 -4.654 5.500 1.00 87.81 96 PRO A N 1
ATOM 766 C CA . PRO A 1 96 ? -1.381 -5.251 6.461 1.00 87.81 96 PRO A CA 1
ATOM 767 C C . PRO A 1 96 ? -2.186 -4.202 7.241 1.00 87.81 96 PRO A C 1
ATOM 769 O O . PRO A 1 96 ? -3.367 -4.407 7.513 1.00 87.81 96 PRO A O 1
ATOM 772 N N . ALA A 1 97 ? -1.576 -3.053 7.546 1.00 87.50 97 ALA A N 1
ATOM 773 C CA . ALA A 1 97 ? -2.251 -1.950 8.220 1.00 87.50 97 ALA A CA 1
ATOM 774 C C . ALA A 1 97 ? -3.331 -1.314 7.335 1.00 87.50 97 ALA A C 1
ATOM 776 O O . ALA A 1 97 ? -4.443 -1.066 7.800 1.00 87.50 97 ALA A O 1
ATOM 777 N N . ILE A 1 98 ? -3.034 -1.083 6.051 1.00 86.88 98 ILE A N 1
ATOM 778 C CA . ILE A 1 98 ? -4.015 -0.568 5.085 1.00 86.88 98 ILE A CA 1
ATOM 779 C C . ILE A 1 98 ? -5.193 -1.540 4.952 1.00 86.88 98 ILE A C 1
ATOM 781 O O . ILE A 1 98 ? -6.343 -1.097 5.020 1.00 86.88 98 ILE A O 1
ATOM 785 N N . ALA A 1 99 ? -4.919 -2.840 4.808 1.00 86.38 99 ALA A N 1
ATOM 786 C CA . ALA A 1 99 ? -5.942 -3.876 4.691 1.00 86.38 99 ALA A CA 1
ATOM 787 C C . ALA A 1 99 ? -6.855 -3.920 5.926 1.00 86.38 99 ALA A C 1
ATOM 789 O O . ALA A 1 99 ? -8.082 -3.961 5.803 1.00 86.38 99 ALA A O 1
ATOM 790 N N . HIS A 1 100 ? -6.265 -3.843 7.122 1.00 86.19 100 HIS A N 1
ATOM 791 C CA . HIS A 1 100 ? -7.015 -3.807 8.373 1.00 86.19 100 HIS A CA 1
ATOM 792 C C . HIS A 1 100 ? -7.896 -2.550 8.473 1.00 86.19 100 HIS A C 1
ATOM 794 O O . HIS A 1 100 ? -9.104 -2.657 8.672 1.00 86.19 100 HIS A O 1
ATOM 800 N N . MET A 1 101 ? -7.335 -1.368 8.194 1.00 85.00 101 MET A N 1
ATOM 801 C CA . MET A 1 101 ? -8.093 -0.112 8.159 1.00 85.00 101 MET A CA 1
ATOM 802 C C . MET A 1 101 ? -9.244 -0.136 7.142 1.00 85.00 101 MET A C 1
ATOM 804 O O . MET A 1 101 ? -10.329 0.369 7.419 1.00 85.00 101 MET A O 1
ATOM 808 N N . ASN A 1 102 ? -9.049 -0.737 5.963 1.00 84.00 102 ASN A N 1
ATOM 809 C CA . ASN A 1 102 ? -10.123 -0.889 4.979 1.00 84.00 102 ASN A CA 1
ATOM 810 C C . ASN A 1 102 ? -11.281 -1.718 5.502 1.00 84.00 102 ASN A C 1
ATOM 812 O O . ASN A 1 102 ? -12.433 -1.338 5.297 1.00 84.00 102 ASN A O 1
ATOM 816 N N . ARG A 1 103 ? -10.982 -2.843 6.156 1.00 85.12 103 ARG A N 1
ATOM 817 C CA . ARG A 1 103 ? -12.007 -3.697 6.746 1.00 85.12 103 ARG A CA 1
ATOM 818 C C . ARG A 1 103 ? -12.834 -2.912 7.761 1.00 85.12 103 ARG A C 1
ATOM 820 O O . ARG A 1 103 ? -14.054 -2.869 7.623 1.00 85.12 103 ARG A O 1
ATOM 827 N N . THR A 1 104 ? -12.180 -2.216 8.686 1.00 87.00 104 THR A N 1
ATOM 828 C CA . THR A 1 104 ? -12.862 -1.384 9.684 1.00 87.00 104 THR A CA 1
ATOM 829 C C . THR A 1 104 ? -13.690 -0.284 9.024 1.00 87.00 104 THR A C 1
ATOM 831 O O . THR A 1 104 ? -14.831 -0.049 9.404 1.00 87.00 104 THR A O 1
ATOM 834 N N . PHE A 1 105 ? -13.179 0.374 7.980 1.00 83.31 105 PHE A N 1
ATOM 835 C CA . PHE A 1 105 ? -13.949 1.389 7.256 1.00 83.31 105 PHE A CA 1
ATOM 836 C C . PHE A 1 105 ? -15.155 0.829 6.500 1.00 83.31 105 PHE A C 1
ATOM 838 O O . PHE A 1 105 ? -16.113 1.571 6.284 1.00 83.31 105 PHE A O 1
ATOM 845 N N . VAL A 1 106 ? -15.115 -0.429 6.059 1.00 84.00 106 VAL A N 1
ATOM 846 C CA . VAL A 1 106 ? -16.281 -1.111 5.481 1.00 84.00 106 VAL A CA 1
ATOM 847 C C . VAL A 1 106 ? -17.301 -1.419 6.574 1.00 84.00 106 VAL A C 1
ATOM 849 O O . VAL A 1 106 ? -18.479 -1.142 6.375 1.00 84.00 106 VAL A O 1
ATOM 852 N N . GLU A 1 107 ? -16.855 -1.914 7.729 1.00 86.25 107 GLU A N 1
ATOM 853 C CA . GLU A 1 107 ? -17.718 -2.175 8.888 1.00 86.25 107 GLU A CA 1
ATOM 854 C C . GLU A 1 107 ? -18.405 -0.879 9.356 1.00 86.25 107 GLU A C 1
ATOM 856 O O . GLU A 1 107 ? -19.625 -0.832 9.466 1.00 86.25 107 GLU A O 1
ATOM 861 N N . LEU A 1 108 ? -17.662 0.227 9.472 1.00 86.25 108 LEU A N 1
ATOM 862 C CA . LEU A 1 108 ? -18.182 1.549 9.853 1.00 86.25 108 LEU A CA 1
ATOM 863 C C . LEU A 1 108 ? -19.187 2.165 8.864 1.00 86.25 108 LEU A C 1
ATOM 865 O O . LEU A 1 108 ? -19.864 3.132 9.211 1.00 86.25 108 LEU A O 1
ATOM 869 N N . GLN A 1 109 ? -19.283 1.657 7.632 1.00 83.06 109 GLN A N 1
ATOM 870 C CA . GLN A 1 109 ? -20.275 2.123 6.654 1.00 83.06 109 GLN A CA 1
ATOM 871 C C . GLN A 1 109 ? -21.657 1.481 6.845 1.00 83.06 109 GLN A C 1
ATOM 873 O O . GLN A 1 109 ? -22.601 1.873 6.149 1.00 83.06 109 GLN A O 1
ATOM 878 N N . ASP A 1 110 ? -21.801 0.519 7.761 1.00 86.25 110 ASP A N 1
ATOM 879 C CA . ASP A 1 110 ? -23.093 -0.080 8.077 1.00 86.25 110 ASP A CA 1
ATOM 880 C C . ASP A 1 110 ? -24.034 0.962 8.713 1.00 86.25 110 ASP A C 1
ATOM 882 O O . ASP A 1 110 ? -23.751 1.578 9.742 1.00 86.25 110 ASP A O 1
ATOM 886 N N . ARG A 1 111 ? -25.189 1.165 8.066 1.00 84.12 111 ARG A N 1
ATOM 887 C CA . ARG A 1 111 ? -26.199 2.163 8.452 1.00 84.12 111 ARG A CA 1
ATOM 888 C C . ARG A 1 111 ? -26.927 1.816 9.748 1.00 84.12 111 ARG A C 1
ATOM 890 O O . ARG A 1 111 ? -27.625 2.674 10.278 1.00 84.12 111 ARG A O 1
ATOM 897 N N . SER A 1 112 ? -26.817 0.574 10.213 1.00 89.56 112 SER A N 1
ATOM 898 C CA . SER A 1 112 ? -27.426 0.114 11.460 1.00 89.56 112 SER A CA 1
ATOM 899 C C . SER A 1 112 ? -26.583 0.440 12.696 1.00 89.56 112 SER A C 1
ATOM 901 O O . SER A 1 112 ? -27.067 0.280 13.816 1.00 89.56 112 SER A O 1
ATOM 903 N N . LEU A 1 113 ? -25.347 0.919 12.511 1.00 85.62 113 LEU A N 1
ATOM 904 C CA . LEU A 1 113 ? -24.427 1.149 13.615 1.00 85.62 113 LEU A CA 1
ATOM 905 C C . LEU A 1 113 ? -24.760 2.407 14.404 1.00 85.62 113 LEU A C 1
ATOM 907 O O . LEU A 1 113 ? -24.850 3.511 13.863 1.00 85.62 113 LEU A O 1
ATOM 911 N N . ILE A 1 114 ? -24.839 2.233 15.719 1.00 88.81 114 ILE A N 1
ATOM 912 C CA . ILE A 1 114 ? -24.867 3.338 16.675 1.00 88.81 114 ILE A CA 1
ATOM 913 C C . ILE A 1 114 ? -23.440 3.795 17.010 1.00 88.81 114 ILE A C 1
ATOM 915 O O . ILE A 1 114 ? -22.476 3.039 16.871 1.00 88.81 114 ILE A O 1
ATOM 919 N N . ILE A 1 115 ? -23.300 5.028 17.503 1.00 83.44 115 ILE A N 1
ATOM 920 C CA . ILE A 1 115 ? -21.999 5.670 17.780 1.00 83.44 115 ILE A CA 1
ATOM 921 C C . ILE A 1 115 ? -21.109 4.814 18.700 1.00 83.44 115 ILE A C 1
ATOM 923 O O . ILE A 1 115 ? -19.906 4.704 18.472 1.00 83.44 115 ILE A O 1
ATOM 927 N N . SER A 1 116 ? -21.681 4.152 19.712 1.00 81.50 116 SER A N 1
ATOM 928 C CA . SER A 1 116 ? -20.913 3.300 20.632 1.00 81.50 116 SER A CA 1
ATOM 929 C C . SER A 1 116 ? -20.284 2.081 19.947 1.00 81.50 116 SER A C 1
ATOM 931 O O . SER A 1 116 ? -19.175 1.690 20.300 1.00 81.50 116 SER A O 1
ATOM 933 N N . GLN A 1 117 ? -20.947 1.509 18.938 1.00 85.06 117 GLN A N 1
ATOM 934 C CA . GLN A 1 117 ? -20.400 0.406 18.143 1.00 85.06 117 GLN A CA 1
ATOM 935 C C . GLN A 1 117 ? -19.308 0.902 17.192 1.00 85.06 117 GLN A C 1
ATOM 937 O O . GLN A 1 117 ? -18.277 0.252 17.051 1.00 85.06 117 GLN A O 1
ATOM 942 N N . GLN A 1 118 ? -19.495 2.084 16.594 1.00 84.31 118 GLN A N 1
ATOM 943 C CA . GLN A 1 118 ? -18.472 2.718 15.757 1.00 84.31 118 GLN A CA 1
ATOM 944 C C . GLN A 1 118 ? -17.182 2.978 16.543 1.00 84.31 118 GLN A C 1
ATOM 946 O O . GLN A 1 118 ? -16.095 2.679 16.051 1.00 84.31 118 GLN A O 1
ATOM 951 N N . ARG A 1 119 ? -17.302 3.465 17.785 1.00 86.50 119 ARG A N 1
ATOM 952 C CA . ARG A 1 119 ? -16.158 3.635 18.691 1.00 86.50 119 ARG A CA 1
ATOM 953 C C . ARG A 1 119 ? -15.451 2.306 18.958 1.00 86.50 119 ARG A C 1
ATOM 955 O O . ARG A 1 119 ? -14.241 2.233 18.800 1.00 86.50 119 ARG A O 1
ATOM 962 N N . GLY A 1 120 ? -16.205 1.244 19.251 1.00 87.56 120 GLY A N 1
ATOM 963 C CA . GLY A 1 120 ? -15.638 -0.092 19.460 1.00 87.56 120 GLY A CA 1
ATOM 964 C C . GLY A 1 120 ? -14.835 -0.616 18.261 1.00 87.56 120 GLY A C 1
ATOM 965 O O . GLY A 1 120 ? -13.754 -1.172 18.445 1.00 87.56 120 GLY A O 1
ATOM 966 N N . PHE A 1 121 ? -15.312 -0.394 17.030 1.00 87.56 121 PHE A N 1
ATOM 967 C CA . PHE A 1 121 ? -14.563 -0.765 15.823 1.00 87.56 121 PHE A CA 1
ATOM 968 C C . PHE A 1 121 ? -13.267 0.038 15.657 1.00 87.56 121 PHE A C 1
ATOM 970 O O . PHE A 1 121 ? -12.246 -0.523 15.259 1.00 87.56 121 PHE A O 1
ATOM 977 N N . LEU A 1 122 ? -13.287 1.336 15.975 1.00 87.88 122 LEU A N 1
ATOM 978 C CA . LEU A 1 122 ? -12.092 2.182 15.928 1.00 87.88 122 LEU A CA 1
ATOM 979 C C . LEU A 1 122 ? -11.065 1.792 17.002 1.00 87.88 122 LEU A C 1
ATOM 981 O O . LEU A 1 122 ? -9.882 1.694 16.683 1.00 87.88 122 LEU A O 1
ATOM 985 N N . ASP A 1 123 ? -11.505 1.507 18.229 1.00 87.88 123 ASP A N 1
ATOM 986 C CA . ASP A 1 123 ? -10.632 1.086 19.334 1.00 87.88 123 ASP A CA 1
ATOM 987 C C . ASP A 1 123 ? -9.970 -0.272 19.041 1.00 87.88 123 ASP A C 1
ATOM 989 O O . ASP A 1 123 ? -8.766 -0.450 19.254 1.00 87.88 123 ASP A O 1
ATOM 993 N N . SER A 1 124 ? -10.736 -1.221 18.487 1.00 88.12 124 SER A N 1
ATOM 994 C CA . SER A 1 124 ? -10.200 -2.514 18.042 1.00 88.12 124 SER A CA 1
ATOM 995 C C . SER A 1 124 ? -9.157 -2.324 16.945 1.00 88.12 124 SER A C 1
ATOM 997 O O . SER A 1 124 ? -8.074 -2.898 17.020 1.00 88.12 124 SER A O 1
ATOM 999 N N . MET A 1 125 ? -9.457 -1.475 15.957 1.00 89.44 125 MET A N 1
ATOM 1000 C CA . MET A 1 125 ? -8.535 -1.180 14.864 1.00 89.44 125 MET A CA 1
ATOM 1001 C C . MET A 1 125 ? -7.232 -0.559 15.370 1.00 89.44 125 MET A C 1
ATOM 1003 O O . MET A 1 125 ? -6.152 -0.942 14.927 1.00 89.44 125 MET A O 1
ATOM 1007 N N . LEU A 1 126 ? -7.314 0.388 16.306 1.00 86.38 126 LEU A N 1
ATOM 1008 C CA . LEU A 1 126 ? -6.138 1.011 16.908 1.00 86.38 126 LEU A CA 1
ATOM 1009 C C . LEU A 1 126 ? -5.287 -0.018 17.662 1.00 86.38 126 LEU A C 1
ATOM 1011 O O . LEU A 1 126 ? -4.071 -0.055 17.480 1.00 86.38 126 LEU A O 1
ATOM 1015 N N . THR A 1 127 ? -5.926 -0.875 18.459 1.00 87.19 127 THR A N 1
ATOM 1016 C CA . THR A 1 127 ? -5.248 -1.928 19.227 1.00 87.19 127 THR A CA 1
ATOM 1017 C C . THR A 1 127 ? -4.496 -2.889 18.305 1.00 87.19 127 THR A C 1
ATOM 1019 O O . THR A 1 127 ? -3.311 -3.155 18.517 1.00 87.19 127 THR A O 1
ATOM 1022 N N . ASP A 1 128 ? -5.145 -3.350 17.236 1.00 86.69 128 ASP A N 1
ATOM 1023 C CA . ASP A 1 128 ? -4.539 -4.259 16.262 1.00 86.69 128 ASP A CA 1
ATOM 1024 C C . ASP A 1 128 ? -3.360 -3.606 15.527 1.00 86.69 128 ASP A C 1
ATOM 1026 O O . ASP A 1 128 ? -2.330 -4.250 15.318 1.00 86.69 128 ASP A O 1
ATOM 1030 N N . LEU A 1 129 ? -3.457 -2.316 15.180 1.00 85.44 129 LEU A N 1
ATOM 1031 C CA . LEU A 1 129 ? -2.356 -1.572 14.558 1.00 85.44 129 LEU A CA 1
ATOM 1032 C C . LEU A 1 129 ? -1.158 -1.397 15.503 1.00 85.44 129 LEU A C 1
ATOM 1034 O O . LEU A 1 129 ? -0.016 -1.561 15.071 1.00 85.44 129 LEU A O 1
ATOM 1038 N N . VAL A 1 130 ? -1.395 -1.107 16.786 1.00 85.38 130 VAL A N 1
ATOM 1039 C CA . VAL A 1 130 ? -0.336 -1.011 17.807 1.00 85.38 130 VAL A CA 1
ATOM 1040 C C . VAL A 1 130 ? 0.418 -2.335 17.929 1.00 85.38 130 VAL A C 1
ATOM 1042 O O . VAL A 1 130 ? 1.653 -2.348 17.916 1.00 85.38 130 VAL A O 1
ATOM 1045 N N . VAL A 1 131 ? -0.315 -3.451 17.989 1.00 86.62 131 VAL A N 1
ATOM 1046 C CA . VAL A 1 131 ? 0.266 -4.799 18.047 1.00 86.62 131 VAL A CA 1
ATOM 1047 C C . VAL A 1 131 ? 1.038 -5.113 16.764 1.00 86.62 131 VAL A C 1
ATOM 1049 O O . VAL A 1 131 ? 2.189 -5.550 16.834 1.00 86.62 131 VAL A O 1
ATOM 1052 N N . LEU A 1 132 ? 0.442 -4.846 15.597 1.00 84.69 132 LEU A N 1
ATOM 1053 C CA . LEU A 1 132 ? 1.032 -5.114 14.284 1.00 84.69 132 LEU A CA 1
ATOM 1054 C C . LEU A 1 132 ? 2.386 -4.421 14.111 1.00 84.69 132 LEU A C 1
ATOM 1056 O O . LEU A 1 132 ? 3.345 -5.038 13.649 1.00 84.69 132 LEU A O 1
ATOM 1060 N N . PHE A 1 133 ? 2.476 -3.153 14.502 1.00 81.62 133 PHE A N 1
ATOM 1061 C CA . PHE A 1 133 ? 3.715 -2.385 14.410 1.00 81.62 133 PHE A CA 1
ATOM 1062 C C . PHE A 1 133 ? 4.633 -2.564 15.619 1.00 81.62 133 PHE A C 1
ATOM 1064 O O . PHE A 1 133 ? 5.700 -1.953 15.666 1.00 81.62 133 PHE A O 1
ATOM 1071 N N . SER A 1 134 ? 4.243 -3.408 16.584 1.00 81.81 134 SER A N 1
ATOM 1072 C CA . SER A 1 134 ? 4.961 -3.600 17.847 1.00 81.81 134 SER A CA 1
ATOM 1073 C C . SER A 1 134 ? 5.354 -2.263 18.479 1.00 81.81 134 SER A C 1
ATOM 1075 O O . SER A 1 134 ? 6.469 -2.103 18.987 1.00 81.81 134 SER A O 1
ATOM 1077 N N . ILE A 1 135 ? 4.448 -1.281 18.401 1.00 72.00 135 ILE A N 1
ATOM 1078 C CA . ILE A 1 135 ? 4.675 0.046 18.959 1.00 72.00 135 ILE A CA 1
ATOM 1079 C C . ILE A 1 135 ? 4.700 -0.150 20.468 1.00 72.00 135 ILE A C 1
ATOM 1081 O O . ILE A 1 135 ? 3.675 -0.396 21.099 1.00 72.00 135 ILE A O 1
ATOM 1085 N N . LYS A 1 136 ? 5.903 -0.090 21.046 1.00 58.25 136 LYS A N 1
ATOM 1086 C CA . LYS A 1 136 ? 6.078 0.024 22.491 1.00 58.25 136 LYS A CA 1
ATOM 1087 C C . LYS A 1 136 ? 5.625 1.422 22.874 1.00 58.25 136 LYS A C 1
ATOM 1089 O O . LYS A 1 136 ? 6.442 2.336 22.932 1.00 58.25 136 LYS A O 1
ATOM 1094 N N . ASP A 1 137 ? 4.328 1.607 23.051 1.00 49.53 137 ASP A N 1
ATOM 1095 C CA . ASP A 1 137 ? 3.835 2.874 23.549 1.00 49.53 137 ASP A CA 1
ATOM 1096 C C . ASP A 1 137 ? 4.128 2.951 25.054 1.00 49.53 137 ASP A C 1
ATOM 1098 O O . ASP A 1 137 ? 3.873 2.016 25.816 1.00 49.53 137 ASP A O 1
ATOM 1102 N N . ALA A 1 138 ? 4.667 4.087 25.489 1.00 48.16 138 ALA A N 1
ATOM 1103 C CA . ALA A 1 138 ? 4.742 4.436 26.903 1.00 48.16 138 ALA A CA 1
ATOM 1104 C C . ALA A 1 138 ? 3.345 4.728 27.496 1.00 48.16 138 ALA A C 1
ATOM 1106 O O . ALA A 1 138 ? 3.246 4.972 28.692 1.00 48.16 138 ALA A O 1
ATOM 1107 N N . ARG A 1 139 ? 2.289 4.725 26.663 1.00 48.72 139 ARG A N 1
ATOM 1108 C CA . ARG A 1 139 ? 0.880 4.990 27.011 1.00 48.72 139 ARG A CA 1
ATOM 1109 C C . ARG A 1 139 ? -0.061 3.788 26.834 1.00 48.72 139 ARG A C 1
ATOM 1111 O O . ARG A 1 139 ? -1.269 3.943 26.979 1.00 48.72 139 ARG A O 1
ATOM 1118 N N . THR A 1 140 ? 0.459 2.607 26.490 1.00 49.06 140 THR A N 1
ATOM 1119 C CA . THR A 1 140 ? -0.333 1.360 26.373 1.00 49.06 140 THR A CA 1
ATOM 1120 C C . THR A 1 140 ? -0.268 0.483 27.621 1.00 49.06 140 THR A C 1
ATOM 1122 O O . THR A 1 140 ? -0.606 -0.700 27.575 1.00 49.06 140 THR A O 1
ATOM 1125 N N . ASP A 1 141 ? 0.157 1.028 28.759 1.00 49.00 141 ASP A N 1
ATOM 1126 C CA . ASP A 1 141 ? -0.318 0.484 30.021 1.00 49.00 141 ASP A CA 1
ATOM 1127 C C . ASP A 1 141 ? -1.831 0.732 30.107 1.00 49.00 141 ASP A C 1
ATOM 1129 O O . ASP A 1 141 ? -2.355 1.722 29.602 1.00 49.00 141 ASP A O 1
ATOM 1133 N N . VAL A 1 142 ? -2.571 -0.193 30.717 1.00 51.34 142 VAL A N 1
ATOM 1134 C CA . VAL A 1 142 ? -4.036 -0.080 30.870 1.00 51.34 142 VAL A CA 1
ATOM 1135 C C . VAL A 1 142 ? -4.430 1.279 31.489 1.00 51.34 142 VAL A C 1
ATOM 1137 O O . VAL A 1 142 ? -5.485 1.818 31.176 1.00 51.34 142 VAL A O 1
ATOM 1140 N N . ALA A 1 143 ? -3.522 1.880 32.267 1.00 51.34 143 ALA A N 1
ATOM 1141 C CA . ALA A 1 143 ? -3.635 3.222 32.826 1.00 51.34 143 ALA A CA 1
ATOM 1142 C C . ALA A 1 143 ? -3.614 4.359 31.779 1.00 51.34 143 ALA A C 1
ATOM 1144 O O . ALA A 1 143 ? -4.403 5.294 31.900 1.00 51.34 143 ALA A O 1
ATOM 1145 N N . GLY A 1 144 ? -2.770 4.303 30.743 1.00 50.06 144 GLY A N 1
ATOM 1146 C CA . GLY A 1 144 ? -2.672 5.352 29.721 1.00 50.06 144 GLY A CA 1
ATOM 1147 C C . GLY A 1 144 ? -3.886 5.431 28.788 1.00 50.06 144 GLY A C 1
ATOM 1148 O O . GLY A 1 144 ? -4.285 6.529 28.387 1.00 50.06 144 GLY A O 1
ATOM 1149 N N . MET A 1 145 ? -4.538 4.296 28.508 1.00 51.88 145 MET A N 1
ATOM 1150 C CA . MET A 1 145 ? -5.807 4.276 27.766 1.00 51.88 145 MET A CA 1
ATOM 1151 C C . MET A 1 145 ? -6.979 4.821 28.596 1.00 51.88 145 MET A C 1
ATOM 1153 O O . MET A 1 145 ? -7.813 5.550 28.058 1.00 51.88 145 MET A O 1
ATOM 1157 N N . ASP A 1 146 ? -7.014 4.552 29.905 1.00 54.12 146 ASP A N 1
ATOM 1158 C CA . ASP A 1 146 ? -7.996 5.159 30.814 1.00 54.12 146 ASP A CA 1
ATOM 1159 C C . ASP A 1 146 ? -7.769 6.674 30.983 1.00 54.12 146 ASP A C 1
ATOM 1161 O O . ASP A 1 146 ? -8.733 7.435 31.081 1.00 54.12 146 ASP A O 1
ATOM 1165 N N . GLN A 1 147 ? -6.516 7.139 30.929 1.00 51.44 147 GLN A N 1
ATOM 1166 C CA . GLN A 1 147 ? -6.169 8.563 30.996 1.00 51.44 147 GLN A CA 1
ATOM 1167 C C . GLN A 1 147 ? -6.640 9.342 29.753 1.00 51.44 147 GLN A C 1
ATOM 1169 O O . GLN A 1 147 ? -7.245 10.402 29.886 1.00 51.44 147 GLN A O 1
ATOM 1174 N N . LEU A 1 148 ? -6.435 8.802 28.544 1.00 51.59 148 LEU A N 1
ATOM 1175 C CA . LEU A 1 148 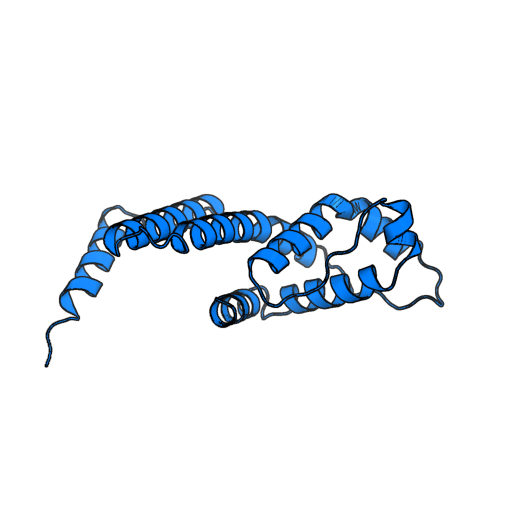? -6.964 9.389 27.299 1.00 51.59 148 LEU A CA 1
ATOM 1176 C C . LEU A 1 148 ? -8.498 9.418 27.291 1.00 51.59 148 LEU A C 1
ATOM 1178 O O . LEU A 1 148 ? -9.109 10.383 26.832 1.00 51.59 148 LEU A O 1
ATOM 1182 N N . ARG A 1 149 ? -9.124 8.380 27.856 1.00 55.56 149 ARG A N 1
ATOM 1183 C CA . ARG A 1 149 ? -10.577 8.292 28.020 1.00 55.56 149 ARG A CA 1
ATOM 1184 C C . ARG A 1 149 ? -11.118 9.345 28.991 1.00 55.56 149 ARG A C 1
ATOM 1186 O O . ARG A 1 149 ? -12.211 9.855 28.762 1.00 55.56 149 ARG A O 1
ATOM 1193 N N .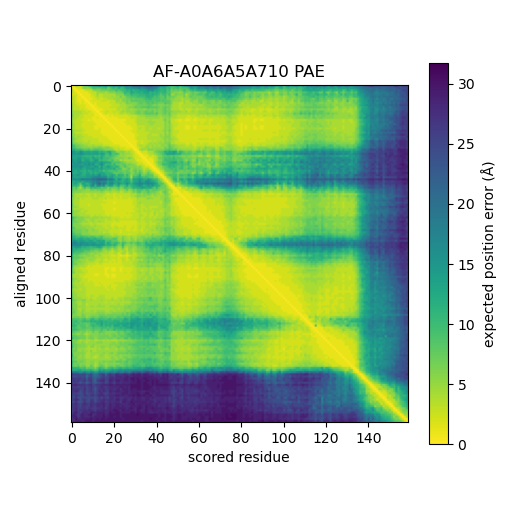 ALA A 1 150 ? -10.367 9.675 30.041 1.00 51.53 150 ALA A N 1
ATOM 1194 C CA . ALA A 1 150 ? -10.702 10.747 30.975 1.00 51.53 150 ALA A CA 1
ATOM 1195 C C . ALA A 1 150 ? -10.504 12.139 30.345 1.00 51.53 150 ALA A C 1
ATOM 1197 O O . ALA A 1 150 ? -11.396 12.980 30.438 1.00 51.53 150 ALA A O 1
ATOM 1198 N N . ASP A 1 151 ? -9.395 12.367 29.639 1.00 53.09 151 ASP A N 1
ATOM 1199 C CA . ASP A 1 151 ? -9.072 13.668 29.033 1.00 53.09 151 ASP A CA 1
ATOM 1200 C C . ASP A 1 151 ? -10.017 14.068 27.883 1.00 53.09 151 ASP A C 1
ATOM 1202 O O . ASP A 1 151 ? -10.215 15.260 27.636 1.00 53.09 151 ASP A O 1
ATOM 1206 N N . GLU A 1 152 ? -10.619 13.102 27.181 1.00 53.09 152 GLU A N 1
ATOM 1207 C CA . GLU A 1 152 ? -11.677 13.368 26.193 1.00 53.09 152 GLU A CA 1
ATOM 1208 C C . GLU A 1 152 ? -13.045 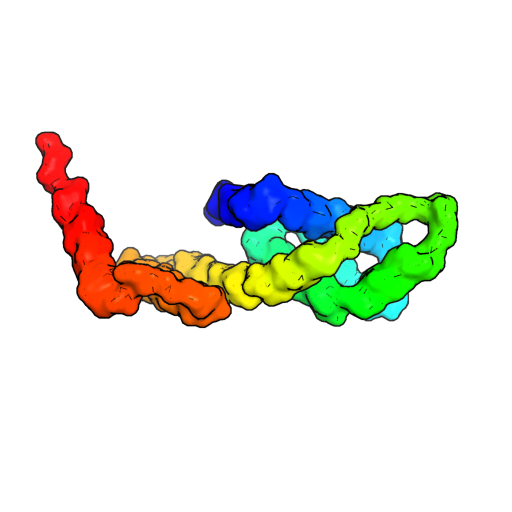13.629 26.841 1.00 53.09 152 GLU A C 1
ATOM 1210 O O . GLU A 1 152 ? -13.824 14.417 26.312 1.00 53.09 152 GLU A O 1
ATOM 1215 N N . PHE A 1 153 ? -13.341 13.009 27.989 1.00 43.16 153 PHE A N 1
ATOM 1216 C CA . PHE A 1 153 ? -14.637 13.146 28.665 1.00 43.16 153 PHE A CA 1
ATOM 1217 C C . PHE A 1 153 ? -14.783 14.486 29.407 1.00 43.16 153 PHE A C 1
ATOM 1219 O O . PHE A 1 153 ? -15.882 15.020 29.502 1.00 43.16 153 PHE A O 1
ATOM 1226 N N . TYR A 1 154 ? -13.680 15.071 29.889 1.00 49.34 154 TYR A N 1
ATOM 1227 C CA . TYR A 1 154 ? -13.688 16.358 30.603 1.00 49.34 154 TYR A CA 1
ATOM 1228 C C . TYR A 1 154 ? -13.601 17.602 29.701 1.00 49.34 154 TYR A C 1
ATOM 1230 O O . TYR A 1 154 ? -13.575 18.718 30.213 1.00 49.34 154 TYR A O 1
ATOM 1238 N N . LYS A 1 155 ? -13.566 17.451 28.369 1.00 48.91 155 LYS A N 1
ATOM 1239 C CA . LYS A 1 155 ? -13.497 18.589 27.429 1.00 48.91 155 LYS A CA 1
ATOM 1240 C C . LYS A 1 155 ? -14.844 19.028 26.842 1.00 48.91 155 LYS A C 1
ATOM 1242 O O . LYS A 1 155 ? -14.852 19.933 26.013 1.00 48.91 155 LYS A O 1
ATOM 1247 N N . GLU A 1 156 ? -15.964 18.439 27.266 1.00 45.34 156 GLU A N 1
ATOM 1248 C CA . GLU A 1 156 ? -17.307 18.791 26.764 1.00 45.34 156 GLU A CA 1
ATOM 1249 C C . GLU A 1 156 ? -18.118 19.771 27.637 1.00 45.34 156 GLU A C 1
ATOM 1251 O O . GLU A 1 156 ? -19.262 20.066 27.301 1.00 45.34 156 GLU A O 1
ATOM 1256 N N . GLU A 1 157 ? -17.552 20.368 28.690 1.00 47.78 157 GLU A N 1
ATOM 1257 C CA . GLU A 1 157 ? -18.260 21.398 29.472 1.00 47.78 157 GLU A CA 1
ATOM 1258 C C . GLU A 1 157 ? -17.418 22.652 29.716 1.00 47.78 157 GLU A C 1
ATOM 1260 O O . GLU A 1 157 ? -16.975 22.889 30.829 1.00 47.78 157 GLU A O 1
ATOM 1265 N N . GLU A 1 158 ? -17.266 23.505 28.703 1.00 37.41 158 GLU A N 1
ATOM 1266 C CA . GLU A 1 158 ? -17.228 24.958 28.927 1.00 37.41 158 GLU A CA 1
ATOM 1267 C C . GLU A 1 158 ? -17.999 25.644 27.786 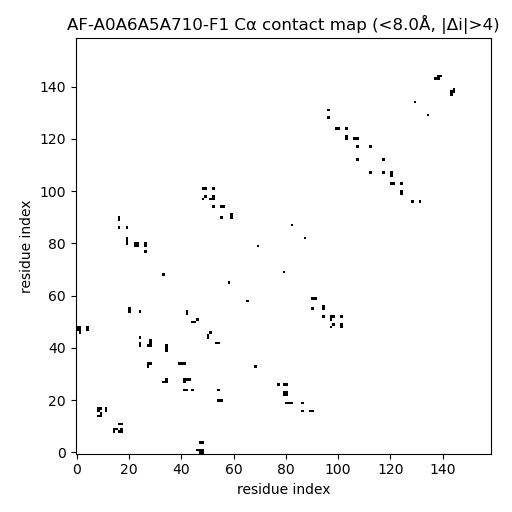1.00 37.41 158 GLU A C 1
ATOM 1269 O O . GLU A 1 158 ? -17.514 25.758 26.659 1.00 37.41 158 GLU A O 1
ATOM 1274 N N . TRP A 1 159 ? -19.249 26.015 28.091 1.00 45.59 159 TRP A N 1
ATOM 1275 C CA . TRP A 1 159 ? -20.071 26.954 27.323 1.00 45.59 159 TRP A CA 1
ATOM 1276 C C . TRP A 1 159 ? -19.621 28.391 27.585 1.00 45.59 159 TRP A C 1
ATOM 1278 O O . TRP A 1 159 ? -19.390 28.716 28.773 1.00 45.59 159 TRP A O 1
#

Mean predicted aligned error: 10.69 Å

Organism: Aphanomyces astaci (NCBI:txid112090)

Radius of gyration: 19.85 Å; Cα contacts (8 Å, |Δi|>4): 85; chains: 1; bounding box: 44×40×58 Å

Nearest PDB structures (foldseek):
  8fe1-assembly1_C  TM=3.013E-01  e=6.114E+00  Danio rerio
  6pls-assembly1_A  TM=2.874E-01  e=5.812E+00  Danio rerio

Foldseek 3Di:
DLVVLVVVCCPQVNNVLVVLLVQQLVLVQVCPVLCVVVVHHRQDDDSDLVSSLVSLCVCLVCVVSSVVCLVPDDPPDDHHDDCDPVSNVSSVLCNVLSVLVVVLVVVLPDPPDDPVVNVVSVVVSVVVNCVSVVPPDPQPPPVNVVVVVVVVVVPPDDD

Solvent-accessible surface area (backbone atoms only — not comparable to full-atom values): 9464 Å² total; per-residue (Å²): 106,56,66,58,50,50,56,58,41,38,68,41,72,77,26,51,51,52,51,47,55,49,48,42,49,55,50,54,60,72,34,61,70,59,31,60,75,66,74,50,82,72,76,77,90,55,83,42,67,65,44,51,38,56,48,51,50,50,49,62,76,41,36,72,58,54,53,50,50,66,71,71,51,62,91,87,52,86,82,71,67,89,80,50,73,64,52,53,51,51,51,64,66,46,44,63,52,47,49,52,51,42,51,46,54,56,61,65,65,46,87,86,64,50,70,72,56,48,50,52,49,51,54,50,51,50,53,52,48,37,59,74,68,62,58,82,54,96,49,71,49,79,64,39,54,53,48,56,56,48,62,62,65,71,69,79,78,82,134